Protein AF-A0A7V7RPC7-F1 (afdb_monomer_lite)

Radius of gyration: 14.56 Å; chains: 1; bounding box: 38×38×32 Å

Structure (mmCIF, N/CA/C/O backbone):
data_AF-A0A7V7RPC7-F1
#
_entry.id   AF-A0A7V7RPC7-F1
#
loop_
_atom_site.group_PDB
_atom_site.id
_atom_site.type_symbol
_atom_site.label_atom_id
_atom_site.label_alt_id
_atom_site.label_comp_id
_atom_site.label_asym_id
_atom_site.label_entity_id
_atom_site.label_seq_id
_atom_site.pdbx_PDB_ins_code
_atom_site.Cartn_x
_atom_site.Cartn_y
_atom_site.Cartn_z
_atom_site.occupancy
_atom_site.B_iso_or_equiv
_atom_site.auth_seq_id
_atom_site.auth_comp_id
_atom_site.auth_asym_id
_atom_site.auth_atom_id
_atom_site.pdbx_PDB_model_num
ATOM 1 N N . MET A 1 1 ? 20.564 -3.614 4.864 1.00 39.25 1 MET A N 1
ATOM 2 C CA . MET A 1 1 ? 19.267 -4.001 5.445 1.00 39.25 1 MET A CA 1
ATOM 3 C C . MET A 1 1 ? 18.239 -3.355 4.546 1.00 39.25 1 MET A C 1
ATOM 5 O O . MET A 1 1 ? 18.315 -2.146 4.398 1.00 39.25 1 MET A O 1
ATOM 9 N N . ASN A 1 2 ? 17.413 -4.133 3.848 1.00 51.75 2 ASN A N 1
ATOM 10 C CA . ASN A 1 2 ? 16.318 -3.554 3.072 1.00 51.75 2 ASN A CA 1
ATOM 11 C C . ASN A 1 2 ? 15.162 -3.375 4.054 1.00 51.75 2 ASN A C 1
ATOM 13 O O . ASN A 1 2 ? 14.551 -4.360 4.465 1.00 51.75 2 ASN A O 1
ATOM 17 N N . GLU A 1 3 ? 14.977 -2.145 4.516 1.00 74.75 3 GLU A N 1
ATOM 18 C CA . GLU A 1 3 ? 13.858 -1.747 5.370 1.00 74.75 3 GLU A CA 1
ATOM 19 C C . GLU A 1 3 ? 12.548 -1.815 4.567 1.00 74.75 3 GLU A C 1
ATOM 21 O O . GLU A 1 3 ? 12.558 -1.862 3.331 1.00 74.75 3 GLU A O 1
ATOM 26 N N . SER A 1 4 ? 11.424 -1.940 5.263 1.00 84.94 4 SER A N 1
ATOM 27 C CA . SER A 1 4 ? 10.102 -1.899 4.648 1.00 84.94 4 SER A CA 1
ATOM 28 C C . SER A 1 4 ? 9.769 -0.481 4.186 1.00 84.94 4 SER A C 1
ATOM 30 O O . SER A 1 4 ? 10.201 0.496 4.788 1.00 84.94 4 SER A O 1
ATOM 32 N N . TYR A 1 5 ? 9.008 -0.372 3.096 1.00 94.56 5 TYR A N 1
ATOM 33 C CA . TYR A 1 5 ? 8.628 0.921 2.529 1.00 94.56 5 TYR A CA 1
ATOM 34 C C . TYR A 1 5 ? 7.477 1.547 3.317 1.00 94.56 5 TYR A C 1
ATOM 36 O O . TYR A 1 5 ? 6.393 0.962 3.407 1.00 94.56 5 TYR A O 1
ATOM 44 N N . THR A 1 6 ? 7.714 2.731 3.872 1.00 96.38 6 THR A N 1
ATOM 45 C CA . THR A 1 6 ? 6.790 3.428 4.774 1.00 96.38 6 THR A CA 1
ATOM 46 C C . THR A 1 6 ? 5.917 4.454 4.047 1.00 96.38 6 THR A C 1
ATOM 48 O O . THR A 1 6 ? 6.099 4.744 2.860 1.00 96.38 6 THR A O 1
ATOM 51 N N . VAL A 1 7 ? 4.939 5.026 4.759 1.00 96.69 7 VAL A N 1
ATOM 52 C CA . VAL A 1 7 ? 4.152 6.144 4.218 1.00 96.69 7 VAL A CA 1
ATOM 53 C C . VAL A 1 7 ? 5.010 7.404 4.076 1.00 96.69 7 VAL A C 1
ATOM 55 O O . VAL A 1 7 ? 4.825 8.161 3.127 1.00 96.69 7 VAL A O 1
ATOM 58 N N . GLU A 1 8 ? 5.979 7.615 4.963 1.00 96.19 8 GLU A N 1
ATOM 59 C CA . GLU A 1 8 ? 6.931 8.721 4.901 1.00 96.19 8 GLU A CA 1
ATOM 60 C C . GLU A 1 8 ? 7.813 8.626 3.652 1.00 96.19 8 GLU A C 1
ATOM 62 O O . GLU A 1 8 ? 7.935 9.620 2.933 1.00 96.19 8 GLU A O 1
ATOM 67 N N . ASP A 1 9 ? 8.337 7.432 3.344 1.00 96.25 9 ASP A N 1
ATOM 68 C CA . ASP A 1 9 ? 9.108 7.188 2.116 1.00 96.25 9 ASP A CA 1
ATOM 69 C C . ASP A 1 9 ? 8.278 7.535 0.877 1.00 96.25 9 ASP A C 1
ATOM 71 O O . ASP A 1 9 ? 8.736 8.243 -0.020 1.00 96.25 9 ASP A O 1
ATOM 75 N N . PHE A 1 10 ? 7.011 7.115 0.862 1.00 96.44 10 PHE A N 1
ATOM 76 C CA . PHE A 1 10 ? 6.090 7.433 -0.223 1.00 96.44 10 PHE A CA 1
ATOM 77 C C . PHE A 1 10 ? 5.832 8.933 -0.374 1.00 96.44 10 PHE A C 1
ATOM 79 O O . PHE A 1 10 ? 5.855 9.466 -1.487 1.00 96.44 10 PHE A O 1
ATOM 86 N N . LEU A 1 11 ? 5.589 9.640 0.731 1.00 95.94 11 LEU A N 1
ATOM 87 C CA . LEU A 1 11 ? 5.386 11.088 0.702 1.00 95.94 11 LEU A CA 1
ATOM 88 C C . LEU A 1 11 ? 6.639 11.818 0.206 1.00 95.94 11 LEU A C 1
ATOM 90 O O . LEU A 1 11 ? 6.523 12.787 -0.550 1.00 95.94 11 LEU A O 1
ATOM 94 N N . ASP A 1 12 ? 7.826 11.349 0.579 1.00 95.62 12 ASP A N 1
ATOM 95 C CA . ASP A 1 12 ? 9.090 11.895 0.097 1.00 95.62 12 ASP A CA 1
ATOM 96 C C . ASP A 1 12 ? 9.319 11.619 -1.390 1.00 95.62 12 ASP A C 1
ATOM 98 O O . ASP A 1 12 ? 9.687 12.539 -2.125 1.00 95.62 12 ASP A O 1
ATOM 102 N N . ASP A 1 13 ? 9.027 10.413 -1.868 1.00 94.62 13 ASP A N 1
ATOM 103 C CA . ASP A 1 13 ? 9.142 10.062 -3.286 1.00 94.62 13 ASP A CA 1
ATOM 104 C C . ASP A 1 13 ? 8.145 10.852 -4.148 1.00 94.62 13 ASP A C 1
ATOM 106 O O . ASP A 1 13 ? 8.481 11.304 -5.248 1.00 94.62 13 ASP A O 1
ATOM 110 N N . LEU A 1 14 ? 6.939 11.136 -3.639 1.00 93.75 14 LEU A N 1
ATOM 111 C CA . LEU A 1 14 ? 5.994 12.051 -4.291 1.00 93.75 14 LEU A CA 1
ATOM 112 C C . LEU A 1 14 ? 6.556 13.477 -4.401 1.00 93.75 14 LEU A C 1
ATOM 114 O O . LEU A 1 14 ? 6.411 14.118 -5.448 1.00 93.75 14 LEU A O 1
ATOM 118 N N . ARG A 1 15 ? 7.218 13.979 -3.349 1.00 91.62 15 ARG A N 1
ATOM 119 C CA . ARG A 1 15 ? 7.838 15.319 -3.330 1.00 91.62 15 ARG A CA 1
ATOM 120 C C . ARG A 1 15 ? 9.032 15.401 -4.288 1.00 91.62 15 ARG A C 1
ATOM 122 O O . ARG A 1 15 ? 9.179 16.416 -4.975 1.00 91.62 15 ARG A O 1
ATOM 129 N N . LYS A 1 16 ? 9.841 14.338 -4.372 1.00 93.12 16 LYS A N 1
ATOM 130 C CA . LYS A 1 16 ? 10.986 14.202 -5.296 1.00 93.12 16 LYS A CA 1
ATOM 131 C C . LYS A 1 16 ? 10.570 13.914 -6.740 1.00 93.12 16 LYS A C 1
ATOM 133 O O . LYS A 1 16 ? 11.312 14.254 -7.657 1.00 93.12 16 LYS A O 1
ATOM 138 N N . ARG A 1 17 ? 9.337 13.429 -6.940 1.00 88.50 17 ARG A N 1
ATOM 139 C CA . ARG A 1 17 ? 8.765 12.975 -8.222 1.00 88.50 17 ARG A CA 1
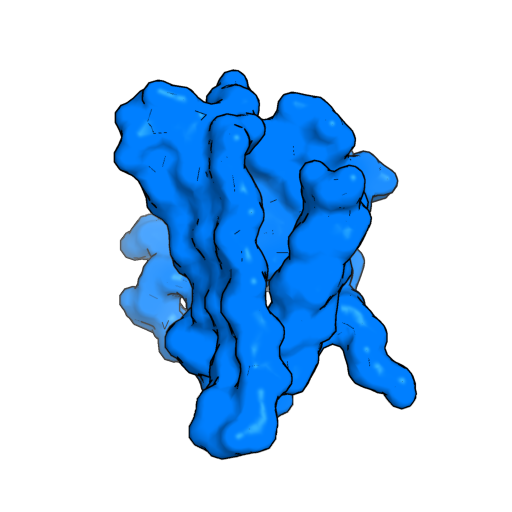ATOM 140 C C . ARG A 1 17 ? 9.394 11.682 -8.743 1.00 88.50 17 ARG A C 1
ATOM 142 O O . ARG A 1 17 ? 9.506 11.502 -9.952 1.00 88.50 17 ARG A O 1
ATOM 149 N N . ASP A 1 18 ? 9.726 10.785 -7.826 1.00 90.31 18 ASP A N 1
ATOM 150 C CA . ASP A 1 18 ? 10.279 9.464 -8.136 1.00 90.31 18 ASP A CA 1
ATOM 151 C C . ASP A 1 18 ? 9.181 8.404 -8.356 1.00 90.31 18 ASP A C 1
ATOM 153 O O . ASP A 1 18 ? 9.457 7.264 -8.723 1.00 90.31 18 ASP A O 1
ATOM 157 N N . VAL A 1 19 ? 7.910 8.796 -8.208 1.00 89.25 19 VAL A N 1
ATOM 158 C CA . VAL A 1 19 ? 6.736 7.971 -8.520 1.00 89.25 19 VAL A CA 1
ATOM 159 C C . VAL A 1 19 ? 6.199 8.331 -9.916 1.00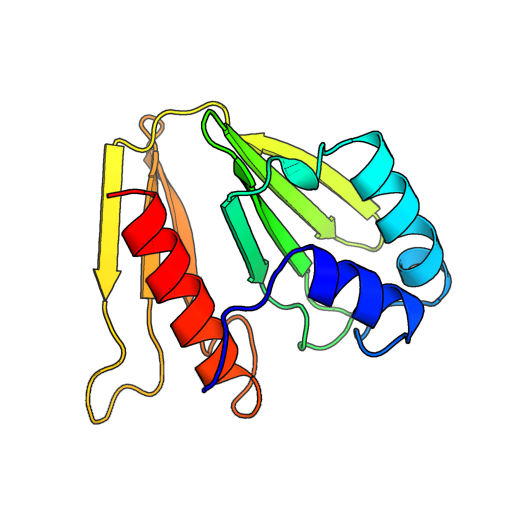 89.25 19 VAL A C 1
ATOM 161 O O . VAL A 1 19 ? 6.000 9.521 -10.185 1.00 89.25 19 VAL A O 1
ATOM 164 N N . PRO A 1 20 ? 5.890 7.350 -10.793 1.00 89.31 20 PRO A N 1
ATOM 165 C CA . PRO A 1 20 ? 5.341 7.572 -12.136 1.00 89.31 20 PRO A CA 1
ATOM 166 C C . PRO A 1 20 ? 3.884 8.070 -12.089 1.00 89.31 20 PRO A C 1
ATOM 168 O O . PRO A 1 20 ? 2.924 7.358 -12.386 1.00 89.31 20 PRO A O 1
ATOM 171 N N . LEU A 1 21 ? 3.720 9.332 -11.694 1.00 88.62 21 LEU A N 1
ATOM 172 C CA . LEU A 1 21 ? 2.456 10.047 -11.573 1.00 88.62 21 LEU A CA 1
ATOM 173 C C . LEU A 1 21 ? 2.568 11.454 -12.196 1.00 88.62 21 LEU A C 1
ATOM 175 O O . LEU A 1 21 ? 3.604 12.113 -12.081 1.00 88.62 21 LEU A O 1
ATOM 179 N N . PRO A 1 22 ? 1.494 11.978 -12.815 1.00 88.31 22 PRO A N 1
ATOM 180 C CA . PRO A 1 22 ? 1.425 13.339 -13.311 1.00 88.31 22 PRO A CA 1
ATOM 181 C C . PRO A 1 22 ? 1.733 14.363 -12.229 1.00 88.31 22 PRO A C 1
ATOM 183 O O . PRO A 1 22 ? 1.335 14.217 -11.073 1.00 88.31 22 PRO A O 1
ATOM 186 N N . LEU A 1 23 ? 2.325 15.480 -12.652 1.00 88.88 23 LEU A N 1
ATOM 187 C CA . LEU A 1 23 ? 2.698 16.583 -11.768 1.00 88.88 23 LEU A CA 1
ATOM 188 C C . LEU A 1 23 ? 1.541 17.107 -10.902 1.00 88.88 23 LEU A C 1
ATOM 190 O O . LEU A 1 23 ? 1.752 17.550 -9.774 1.00 88.88 23 LEU A O 1
ATOM 194 N N . SER A 1 24 ? 0.317 17.107 -11.431 1.00 90.12 24 SER A N 1
ATOM 195 C CA . SER A 1 24 ? -0.862 17.525 -10.670 1.00 90.12 24 SER A CA 1
ATOM 196 C C . SER A 1 24 ? -1.142 16.580 -9.501 1.00 90.12 24 SER A C 1
ATOM 198 O O . SER A 1 24 ? -1.426 17.047 -8.401 1.00 90.12 24 SER A O 1
ATOM 200 N N . LEU A 1 25 ? -1.013 15.268 -9.716 1.00 90.31 25 LEU A N 1
ATOM 201 C CA . LEU A 1 25 ? -1.253 14.256 -8.692 1.00 90.31 25 LEU A CA 1
ATOM 202 C C . LEU A 1 25 ? -0.119 14.217 -7.669 1.00 90.31 25 LEU A C 1
ATOM 204 O O . LEU A 1 25 ? -0.410 14.231 -6.480 1.00 90.31 25 LEU A O 1
ATOM 208 N N . THR A 1 26 ? 1.149 14.281 -8.089 1.00 90.81 26 THR A N 1
ATOM 209 C CA . THR A 1 26 ? 2.286 14.294 -7.144 1.00 90.81 26 THR A CA 1
ATOM 210 C C . THR A 1 26 ? 2.262 15.493 -6.196 1.00 90.81 26 THR A C 1
ATOM 212 O O . THR A 1 26 ? 2.676 15.376 -5.048 1.00 90.81 26 THR A O 1
ATOM 215 N N . LYS A 1 27 ? 1.706 16.635 -6.624 1.00 91.06 27 LYS A N 1
ATOM 216 C CA . LYS A 1 27 ? 1.482 17.800 -5.749 1.00 91.06 27 LYS A CA 1
ATOM 217 C C . LYS A 1 27 ? 0.260 17.664 -4.842 1.00 91.06 27 LYS A C 1
ATOM 219 O O . LYS A 1 27 ? 0.282 18.158 -3.720 1.00 91.06 27 LYS A O 1
ATOM 224 N N . MET A 1 28 ? -0.826 17.076 -5.341 1.00 92.25 28 MET A N 1
ATOM 225 C CA . MET A 1 28 ? -2.085 16.995 -4.597 1.00 92.25 28 MET A CA 1
ATOM 226 C C . MET A 1 28 ? -2.105 15.851 -3.586 1.00 92.25 28 MET A C 1
ATOM 228 O O . MET A 1 28 ? -2.664 16.029 -2.508 1.00 92.25 28 MET A O 1
ATOM 232 N N . LEU A 1 29 ? -1.513 14.702 -3.915 1.00 93.81 29 LEU A N 1
ATOM 233 C CA . LEU A 1 29 ? -1.582 13.486 -3.105 1.00 93.81 29 LEU A CA 1
ATOM 234 C C . LEU A 1 29 ? -1.075 13.679 -1.674 1.00 93.81 29 LEU A C 1
ATOM 236 O O . LEU A 1 29 ? -1.846 13.356 -0.774 1.00 93.81 29 LEU A O 1
ATOM 240 N N . PRO A 1 30 ? 0.118 14.261 -1.425 1.00 94.44 30 PRO A N 1
ATOM 241 C CA . PRO A 1 30 ? 0.595 14.460 -0.057 1.00 94.44 30 PRO A CA 1
ATOM 242 C C . PRO A 1 30 ? -0.399 15.268 0.779 1.00 94.44 30 PRO A C 1
ATOM 244 O O . PRO A 1 30 ? -0.777 14.862 1.870 1.00 94.44 30 PRO A O 1
ATOM 247 N N . ILE A 1 31 ? -0.936 16.347 0.197 1.00 94.19 31 ILE A N 1
ATOM 248 C CA . ILE A 1 31 ? -1.913 17.224 0.852 1.00 94.19 31 ILE A CA 1
ATOM 249 C C . ILE A 1 31 ? -3.209 16.470 1.172 1.00 94.19 31 ILE A C 1
ATOM 251 O O . ILE A 1 31 ? -3.818 16.705 2.212 1.00 94.19 31 ILE A O 1
ATOM 255 N N . GLN A 1 32 ? -3.684 15.606 0.271 1.00 94.88 32 GLN A N 1
ATOM 256 C CA . GLN A 1 32 ? -4.916 14.843 0.497 1.00 94.88 32 GLN A CA 1
ATOM 257 C C . GLN A 1 32 ? -4.719 13.727 1.524 1.00 94.88 32 GLN A C 1
ATOM 259 O O . GLN A 1 32 ? -5.613 13.506 2.341 1.00 94.88 32 GLN A O 1
ATOM 264 N N . ILE A 1 33 ? -3.561 13.063 1.508 1.00 96.00 33 ILE A N 1
ATOM 265 C CA . ILE A 1 33 ? -3.193 12.032 2.482 1.00 96.00 33 ILE A CA 1
ATOM 266 C C . ILE A 1 33 ? -3.106 12.660 3.873 1.00 96.00 33 ILE A C 1
ATOM 268 O O . ILE A 1 33 ? -3.858 12.247 4.745 1.00 96.00 33 ILE A O 1
ATOM 272 N N . GLU A 1 34 ? -2.320 13.724 4.051 1.00 94.31 34 GLU A N 1
ATOM 273 C CA . GLU A 1 34 ? -2.147 14.417 5.341 1.00 94.31 34 GLU A CA 1
ATOM 274 C C . GLU A 1 34 ? -3.468 14.993 5.894 1.00 94.31 34 GLU A C 1
ATOM 276 O O . GLU A 1 34 ? -3.649 15.115 7.103 1.00 94.31 34 GLU A O 1
ATOM 281 N N . LYS A 1 35 ? -4.429 15.338 5.025 1.00 94.69 35 LYS A N 1
ATOM 282 C CA . LYS A 1 35 ? -5.768 15.798 5.441 1.00 94.69 35 LYS A CA 1
ATOM 283 C C . LYS A 1 35 ? -6.718 14.676 5.845 1.00 94.69 35 LYS A C 1
ATOM 285 O O . LYS A 1 35 ? -7.649 14.929 6.608 1.00 94.69 35 LYS A O 1
ATOM 290 N N . SER A 1 36 ? -6.550 13.486 5.276 1.00 94.44 36 SER A N 1
ATOM 291 C CA . SER A 1 36 ? -7.530 12.394 5.383 1.00 94.44 36 SER A CA 1
ATOM 292 C C . SER A 1 36 ? -7.053 11.258 6.284 1.00 94.44 36 SER A C 1
ATOM 294 O O . SER A 1 36 ? -7.869 10.486 6.791 1.00 94.44 36 SER A O 1
ATOM 296 N N . ILE A 1 37 ? -5.740 11.143 6.470 1.00 95.19 37 ILE A N 1
ATOM 297 C CA . ILE A 1 37 ? -5.066 10.052 7.159 1.00 95.19 37 ILE A CA 1
ATOM 298 C C . ILE A 1 37 ? -4.090 10.658 8.162 1.00 95.19 37 ILE A C 1
ATOM 300 O O . ILE A 1 37 ? -3.243 11.475 7.816 1.00 95.19 37 ILE A O 1
ATOM 304 N N . ASP A 1 38 ? -4.212 10.227 9.412 1.00 95.00 38 ASP A N 1
ATOM 305 C CA . ASP A 1 38 ? -3.233 10.503 10.458 1.00 95.00 38 ASP A CA 1
ATOM 306 C C . ASP A 1 38 ? -2.026 9.580 10.236 1.00 95.00 38 ASP A C 1
ATOM 308 O O . ASP A 1 38 ? -2.045 8.416 10.647 1.00 95.00 38 ASP A O 1
ATOM 312 N N . THR A 1 39 ? -1.035 10.059 9.478 1.00 94.88 39 THR A N 1
ATOM 313 C CA . THR A 1 39 ? 0.094 9.242 9.005 1.00 94.88 39 THR A CA 1
ATOM 314 C C . THR A 1 39 ? 0.948 8.713 10.152 1.00 94.88 39 THR A C 1
ATOM 316 O O . THR A 1 39 ? 1.420 7.588 10.070 1.00 94.88 39 THR A O 1
ATOM 319 N N . GLU A 1 40 ? 1.023 9.433 11.275 1.00 94.75 40 GLU A N 1
ATOM 320 C CA . GLU A 1 40 ? 1.733 8.989 12.486 1.00 94.75 40 GLU A CA 1
ATOM 321 C C . GLU A 1 40 ? 1.125 7.720 13.113 1.00 94.75 40 GLU A C 1
ATOM 323 O O . GLU A 1 40 ? 1.768 7.034 13.908 1.00 94.75 40 GLU A O 1
ATOM 328 N N . LYS A 1 41 ? -0.132 7.395 12.779 1.00 95.75 41 LYS A N 1
ATOM 329 C CA . LYS A 1 41 ? -0.823 6.181 13.241 1.00 95.75 41 LYS A CA 1
ATOM 330 C C . LYS A 1 41 ? -0.768 5.027 12.246 1.00 95.75 41 LYS A C 1
ATOM 332 O O . LYS A 1 41 ? -1.328 3.964 12.539 1.00 95.75 41 LYS A O 1
ATOM 337 N N . VAL A 1 42 ? -0.154 5.224 11.082 1.00 96.81 42 VAL A N 1
ATOM 338 C CA . VAL A 1 42 ? 0.013 4.171 10.081 1.00 96.81 42 VAL A CA 1
ATOM 339 C C . VAL A 1 42 ? 1.081 3.206 10.585 1.00 96.81 42 VAL A C 1
ATOM 341 O O . VAL A 1 42 ? 2.223 3.584 10.812 1.00 96.81 42 VAL A O 1
ATOM 344 N N . ILE A 1 43 ? 0.685 1.955 10.806 1.00 95.88 43 ILE A N 1
ATOM 345 C CA . ILE A 1 43 ? 1.557 0.896 11.335 1.00 95.88 43 ILE A CA 1
ATOM 346 C C . ILE A 1 43 ? 2.197 0.061 10.225 1.00 95.88 43 ILE A C 1
ATOM 348 O O . ILE A 1 43 ? 3.195 -0.602 10.470 1.00 95.88 43 ILE A O 1
ATOM 352 N N . ALA A 1 44 ? 1.617 0.083 9.024 1.00 96.38 44 ALA A N 1
ATOM 353 C CA . ALA A 1 44 ? 2.205 -0.492 7.823 1.00 96.38 44 ALA A CA 1
ATOM 354 C C . ALA A 1 44 ? 1.622 0.183 6.574 1.00 96.38 44 ALA A C 1
ATOM 356 O O . ALA A 1 44 ? 0.491 0.685 6.585 1.00 96.38 44 ALA A O 1
ATOM 357 N N . PHE A 1 45 ? 2.381 0.167 5.482 1.00 97.44 45 PHE A N 1
ATOM 358 C CA . PHE A 1 45 ? 2.001 0.779 4.214 1.00 97.44 45 PHE A CA 1
ATOM 359 C C . PHE A 1 45 ? 2.297 -0.158 3.037 1.00 97.44 45 PHE A C 1
ATOM 361 O O . PHE A 1 45 ? 3.281 -0.899 3.043 1.00 97.44 45 PHE A O 1
ATOM 368 N N . TYR A 1 46 ? 1.436 -0.136 2.018 1.00 98.06 46 TYR A N 1
ATOM 369 C CA . TYR A 1 46 ? 1.651 -0.883 0.779 1.00 98.06 46 TYR A CA 1
ATOM 370 C C . TYR A 1 46 ? 1.179 -0.101 -0.444 1.00 98.06 46 TYR A C 1
ATOM 372 O O . TYR A 1 46 ? 0.036 0.352 -0.497 1.00 98.06 46 TYR A O 1
ATOM 380 N N . ALA A 1 47 ? 2.038 0.014 -1.454 1.00 96.62 47 ALA A N 1
ATOM 381 C CA . ALA A 1 47 ? 1.815 0.853 -2.627 1.00 96.62 47 ALA A CA 1
ATOM 382 C C . ALA A 1 47 ? 1.597 0.021 -3.902 1.00 96.62 47 ALA A C 1
ATOM 384 O O . ALA A 1 47 ? 2.427 0.010 -4.803 1.00 96.62 47 ALA A O 1
ATOM 385 N N . LYS A 1 48 ? 0.476 -0.692 -4.001 1.00 96.75 48 LYS A N 1
ATOM 386 C CA . LYS A 1 48 ? 0.163 -1.567 -5.139 1.00 96.75 48 LYS A CA 1
ATOM 387 C C . LYS A 1 48 ? 0.195 -0.803 -6.473 1.00 96.75 48 LYS A C 1
ATOM 389 O O . LYS A 1 48 ? -0.475 0.219 -6.638 1.00 96.75 48 LYS A O 1
ATOM 394 N N . ASN A 1 49 ? 0.983 -1.316 -7.421 1.00 95.44 49 ASN A N 1
ATOM 395 C CA . ASN A 1 49 ? 1.239 -0.753 -8.752 1.00 95.44 49 ASN A CA 1
ATOM 396 C C . ASN A 1 49 ? 1.898 0.637 -8.762 1.00 95.44 49 ASN A C 1
ATOM 398 O O . ASN A 1 49 ? 1.856 1.349 -9.771 1.00 95.44 49 ASN A O 1
ATOM 402 N N . MET A 1 50 ? 2.551 1.051 -7.670 1.00 94.56 50 MET A N 1
ATOM 403 C CA . MET A 1 50 ? 3.187 2.370 -7.600 1.00 94.56 50 MET A CA 1
ATOM 404 C C . MET A 1 50 ? 4.225 2.574 -8.703 1.00 94.56 50 MET A C 1
ATOM 406 O O . MET A 1 50 ? 4.244 3.624 -9.334 1.00 94.56 50 MET A O 1
ATOM 410 N N . VAL A 1 51 ? 5.049 1.556 -8.952 1.00 93.00 51 VAL A N 1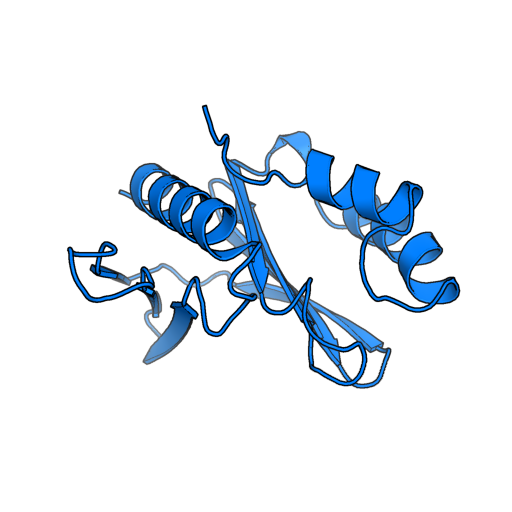
ATOM 411 C CA . VAL A 1 51 ? 6.191 1.600 -9.885 1.00 93.00 51 VAL A CA 1
ATOM 412 C C . VAL A 1 51 ? 5.856 1.106 -11.293 1.00 93.00 51 VAL A C 1
ATOM 414 O O . VAL A 1 51 ? 6.746 0.970 -12.132 1.00 93.00 51 VAL A O 1
ATOM 417 N N . LYS A 1 52 ? 4.582 0.794 -11.532 1.00 90.75 52 LYS A N 1
ATOM 418 C CA . LYS A 1 52 ? 4.041 0.469 -12.850 1.00 90.75 52 LYS A CA 1
ATOM 419 C C . LYS A 1 52 ? 3.792 1.732 -13.664 1.00 90.75 52 LYS A C 1
ATOM 421 O O . LYS A 1 52 ? 3.778 2.839 -13.110 1.00 90.75 52 LYS A O 1
ATOM 426 N N . ASP A 1 53 ? 3.513 1.554 -14.951 1.00 86.06 53 ASP A N 1
ATOM 427 C CA . ASP A 1 53 ? 3.145 2.655 -15.833 1.00 86.06 53 ASP A CA 1
ATOM 428 C C . ASP A 1 53 ? 1.951 3.443 -15.278 1.00 86.06 53 ASP A C 1
ATOM 430 O O . ASP A 1 53 ? 1.137 2.955 -14.488 1.00 86.06 53 ASP A O 1
ATOM 434 N N . PHE A 1 54 ? 1.883 4.723 -15.637 1.00 79.06 54 PHE A N 1
ATOM 435 C CA . PHE A 1 54 ? 0.876 5.626 -15.086 1.00 79.06 54 PHE A CA 1
ATOM 436 C C . PHE A 1 54 ? -0.562 5.235 -15.465 1.00 79.06 54 PHE A C 1
ATOM 438 O O . PHE A 1 54 ? -1.483 5.504 -14.698 1.00 79.06 54 PHE A O 1
ATOM 445 N N . ASP A 1 55 ? -0.749 4.615 -16.629 1.00 81.19 55 ASP A N 1
ATOM 446 C CA . ASP A 1 55 ? -2.074 4.226 -17.119 1.00 81.19 55 ASP A CA 1
ATOM 447 C C . ASP A 1 55 ? -2.657 3.017 -16.361 1.00 81.19 55 ASP A C 1
ATOM 449 O O . ASP A 1 55 ? -3.823 2.678 -16.555 1.00 81.19 55 ASP A O 1
ATOM 453 N N . GLU A 1 56 ? -1.872 2.387 -15.482 1.00 86.06 56 GLU A N 1
ATOM 454 C CA . GLU A 1 56 ? -2.350 1.353 -14.569 1.00 86.06 56 GLU A CA 1
ATOM 455 C C . GLU A 1 56 ? -2.951 1.963 -13.300 1.00 86.06 56 GLU A C 1
ATOM 457 O O . GLU A 1 56 ? -2.391 2.889 -12.700 1.00 86.06 56 GLU A O 1
ATOM 462 N N . ASP A 1 57 ? -4.065 1.383 -12.852 1.00 91.50 57 ASP A N 1
ATOM 463 C CA . ASP A 1 57 ? -4.684 1.735 -11.580 1.00 91.50 57 ASP A CA 1
ATOM 464 C C . ASP A 1 57 ? -3.689 1.525 -10.434 1.00 91.50 57 ASP A C 1
ATOM 466 O O . ASP A 1 57 ? -3.073 0.461 -10.288 1.00 91.50 57 ASP A O 1
ATOM 470 N N . LYS A 1 58 ? -3.549 2.559 -9.602 1.00 94.19 58 LYS A N 1
ATOM 471 C CA . LYS A 1 58 ? -2.663 2.546 -8.433 1.00 94.19 58 LYS A CA 1
ATOM 472 C C . LYS A 1 58 ? -3.496 2.492 -7.169 1.00 94.19 58 LYS A C 1
ATOM 474 O O . LYS A 1 58 ? -4.481 3.221 -7.051 1.00 94.19 58 LYS A O 1
ATOM 479 N N . GLN A 1 59 ? -3.098 1.655 -6.222 1.00 97.00 59 GLN A N 1
ATOM 480 C CA . GLN A 1 59 ? -3.803 1.494 -4.955 1.00 97.00 59 GLN A CA 1
ATOM 481 C C . GLN A 1 59 ? -2.805 1.583 -3.805 1.00 97.00 59 GLN A C 1
ATOM 483 O O . GLN A 1 59 ? -1.811 0.866 -3.768 1.00 97.00 59 GLN A O 1
ATOM 488 N N . PHE A 1 60 ? -3.075 2.459 -2.849 1.00 97.62 60 PHE A N 1
ATOM 489 C CA . PHE A 1 60 ? -2.239 2.656 -1.674 1.00 97.62 60 PHE A CA 1
ATOM 490 C C . PHE A 1 60 ? -3.027 2.250 -0.440 1.00 97.62 60 PHE A C 1
ATOM 492 O O . PHE A 1 60 ? -4.137 2.731 -0.214 1.00 97.62 60 PHE A O 1
ATOM 499 N N . TYR A 1 61 ? -2.453 1.356 0.348 1.00 98.19 61 TYR A N 1
ATOM 500 C CA . TYR A 1 61 ? -3.088 0.763 1.509 1.00 98.19 61 TYR A CA 1
ATOM 501 C C . TYR A 1 61 ? -2.375 1.242 2.763 1.00 98.19 61 TYR A C 1
ATOM 503 O O . TYR A 1 61 ? -1.176 1.027 2.935 1.00 98.19 61 TYR A O 1
ATOM 511 N N . PHE A 1 62 ? -3.136 1.892 3.634 1.00 97.69 62 PHE A N 1
ATOM 512 C CA . PHE A 1 62 ? -2.677 2.420 4.908 1.00 97.69 62 PHE A CA 1
ATOM 513 C C . PHE A 1 62 ? -3.287 1.561 6.007 1.00 97.69 62 PHE A C 1
ATOM 515 O O . PHE A 1 62 ? -4.505 1.578 6.222 1.00 97.69 62 PHE A O 1
ATOM 522 N N . PHE A 1 63 ? -2.444 0.795 6.687 1.00 96.25 63 PHE A N 1
ATOM 523 C CA . PHE A 1 63 ? -2.852 -0.033 7.809 1.00 96.25 63 PHE A CA 1
ATOM 524 C C . PHE A 1 63 ? -2.747 0.805 9.076 1.00 96.25 63 PHE A C 1
ATOM 526 O O . PHE A 1 63 ? -1.679 1.320 9.398 1.00 96.25 63 PHE A O 1
ATOM 533 N N . LEU A 1 64 ? -3.858 0.954 9.790 1.00 94.38 64 LEU A N 1
ATOM 534 C CA . LEU A 1 64 ? -3.916 1.536 11.126 1.00 94.38 64 LEU A CA 1
ATOM 535 C C . LEU A 1 64 ? -4.333 0.440 12.113 1.00 94.38 64 LEU A C 1
ATOM 537 O O . LEU A 1 64 ? -4.769 -0.639 11.716 1.00 94.38 64 LEU A O 1
ATOM 541 N N . ARG A 1 65 ? -4.227 0.711 13.418 1.00 89.62 65 ARG A N 1
ATOM 542 C CA . ARG A 1 65 ? -4.551 -0.283 14.462 1.00 89.62 65 ARG A CA 1
ATOM 543 C C . ARG A 1 65 ? -5.986 -0.812 14.401 1.00 89.62 65 ARG A C 1
ATOM 545 O O . ARG A 1 65 ? -6.227 -1.940 14.811 1.00 89.62 65 ARG A O 1
ATOM 552 N N . ASP A 1 66 ? -6.930 0.012 13.963 1.00 87.44 66 ASP A N 1
ATOM 553 C CA . ASP A 1 66 ? -8.369 -0.249 14.032 1.00 87.44 66 ASP A CA 1
ATOM 554 C C . ASP A 1 66 ? -9.054 -0.322 12.661 1.00 87.44 66 ASP A C 1
ATOM 556 O O . ASP A 1 66 ? -10.227 -0.691 12.579 1.00 87.44 66 ASP A O 1
ATOM 560 N N . LYS A 1 67 ? -8.352 0.035 11.582 1.00 90.69 67 LYS A N 1
ATOM 561 C CA . LYS A 1 67 ? -8.921 0.095 10.233 1.00 90.69 67 LYS A CA 1
ATOM 562 C C . LYS A 1 67 ? -7.856 0.006 9.148 1.00 90.69 67 LYS A C 1
ATOM 564 O O . LYS A 1 67 ? -6.690 0.335 9.358 1.00 90.69 67 LYS A O 1
ATOM 569 N N . LEU A 1 68 ? -8.313 -0.347 7.954 1.00 95.12 68 LEU A N 1
ATOM 570 C CA . LEU A 1 68 ? -7.557 -0.263 6.712 1.00 95.12 68 LEU A CA 1
ATOM 571 C C . LEU A 1 68 ? -8.157 0.848 5.847 1.00 95.12 68 LEU A C 1
ATOM 573 O O . LEU A 1 68 ? -9.374 0.908 5.664 1.00 95.12 68 LEU A O 1
ATOM 577 N N . ILE A 1 69 ? -7.316 1.730 5.317 1.00 96.94 69 ILE A N 1
ATOM 578 C CA . ILE A 1 69 ? -7.727 2.747 4.346 1.00 96.94 69 ILE A CA 1
ATOM 579 C C . ILE A 1 69 ? -7.091 2.405 3.006 1.00 96.94 69 ILE A C 1
ATOM 581 O O . ILE A 1 69 ? -5.881 2.222 2.920 1.00 96.94 69 ILE A O 1
ATOM 585 N N . GLU A 1 70 ? -7.907 2.345 1.962 1.00 97.38 70 GLU A N 1
ATOM 586 C CA . GLU A 1 70 ? -7.460 2.263 0.577 1.00 97.38 70 GLU A CA 1
ATOM 587 C C . GLU A 1 70 ? -7.587 3.645 -0.075 1.00 97.38 70 GLU A C 1
ATOM 589 O O . GLU A 1 70 ? -8.630 4.296 0.019 1.00 97.38 70 GLU A O 1
ATOM 594 N N . LEU A 1 71 ? -6.534 4.078 -0.758 1.00 97.44 71 LEU A N 1
ATOM 595 C CA . LEU A 1 71 ? -6.550 5.183 -1.706 1.00 97.44 71 LEU A CA 1
ATOM 596 C C . LEU A 1 71 ? -6.320 4.626 -3.108 1.00 97.44 71 LEU A C 1
ATOM 598 O O . LEU A 1 71 ? -5.221 4.170 -3.412 1.00 97.44 71 LEU A O 1
ATOM 602 N N . SER A 1 72 ? -7.320 4.716 -3.973 1.00 96.19 72 SER A N 1
ATOM 603 C CA . SER A 1 72 ? -7.219 4.289 -5.369 1.00 96.19 72 SER A CA 1
ATOM 604 C C . SER A 1 72 ? -7.075 5.510 -6.279 1.00 96.19 72 SER A C 1
ATOM 606 O O . SER A 1 72 ? -7.756 6.522 -6.090 1.00 96.19 72 SER A O 1
ATOM 608 N N . ILE A 1 73 ? -6.201 5.420 -7.280 1.00 93.62 73 ILE A N 1
ATOM 609 C CA . ILE A 1 73 ? -6.114 6.361 -8.397 1.00 93.62 73 ILE A CA 1
ATOM 610 C C . ILE A 1 73 ? -6.566 5.619 -9.647 1.00 93.62 73 ILE A C 1
ATOM 612 O O . ILE A 1 73 ? -5.818 4.807 -10.182 1.00 93.62 73 ILE A O 1
ATOM 616 N N . VAL A 1 74 ? -7.779 5.926 -10.103 1.00 90.06 74 VAL A N 1
ATOM 617 C CA . VAL A 1 74 ? -8.417 5.306 -11.273 1.00 90.06 74 VAL A CA 1
ATOM 618 C C . VAL A 1 74 ? -8.861 6.422 -12.205 1.00 90.06 74 VAL A C 1
ATOM 620 O O . VAL A 1 74 ? -9.506 7.375 -11.767 1.00 90.06 74 VAL A O 1
ATOM 623 N N . ASN A 1 75 ? -8.500 6.366 -13.490 1.00 85.56 75 ASN A N 1
ATOM 624 C CA . ASN A 1 75 ? -8.834 7.420 -14.464 1.00 85.56 75 ASN A CA 1
ATOM 625 C C . ASN A 1 75 ? -8.471 8.848 -13.990 1.00 85.56 75 ASN A C 1
ATOM 627 O O . ASN A 1 75 ? -9.215 9.807 -14.208 1.00 85.56 75 ASN A O 1
ATOM 631 N N . LYS A 1 76 ? -7.316 9.001 -13.323 1.00 81.12 76 LYS A N 1
ATOM 632 C CA . LYS A 1 76 ? -6.833 10.262 -12.711 1.00 81.12 76 LYS A CA 1
ATOM 633 C C . LYS A 1 76 ? -7.705 10.811 -11.573 1.00 81.12 76 LYS A C 1
ATOM 635 O O . LYS A 1 76 ? -7.479 11.938 -11.130 1.00 81.12 76 LYS A O 1
ATOM 640 N N . GLN A 1 77 ? -8.683 10.047 -11.100 1.00 86.69 77 GLN A N 1
ATOM 641 C CA . GLN A 1 77 ? -9.513 10.391 -9.954 1.00 86.69 77 GLN A CA 1
ATOM 642 C C . GLN A 1 77 ? -9.013 9.653 -8.718 1.00 86.69 77 GLN A C 1
ATOM 644 O O . GLN A 1 77 ? -8.655 8.482 -8.789 1.00 86.69 77 GLN A O 1
ATOM 649 N N . MET A 1 78 ? -8.978 10.362 -7.592 1.00 92.06 78 MET A N 1
ATOM 650 C CA . MET A 1 78 ? -8.611 9.800 -6.296 1.00 92.06 78 MET A CA 1
ATOM 651 C C . MET A 1 78 ? -9.872 9.375 -5.554 1.00 92.06 78 MET A C 1
ATOM 653 O O . MET A 1 78 ? -10.810 10.165 -5.432 1.00 92.06 78 MET A O 1
ATOM 657 N N . GLN A 1 79 ? -9.863 8.166 -5.009 1.00 94.94 79 GLN A N 1
ATOM 658 C CA . GLN A 1 79 ? -10.927 7.651 -4.162 1.00 94.94 79 GLN A CA 1
ATOM 659 C C . GLN A 1 79 ? -10.336 7.117 -2.862 1.00 94.94 79 GLN A C 1
ATOM 661 O O . GLN A 1 79 ? -9.485 6.239 -2.886 1.00 94.94 79 GLN A O 1
ATOM 666 N N . PHE A 1 80 ? -10.829 7.620 -1.731 1.00 95.69 80 PHE A N 1
ATOM 667 C CA . PHE A 1 80 ? -10.534 7.057 -0.416 1.00 95.69 80 PHE A CA 1
ATOM 668 C C . PHE A 1 80 ? -11.673 6.128 0.003 1.00 95.69 80 PHE A C 1
ATOM 670 O O . PHE A 1 80 ? -12.843 6.521 -0.011 1.00 95.69 80 PHE A O 1
ATOM 677 N N . LYS A 1 81 ? -11.335 4.905 0.404 1.00 95.00 81 LYS A N 1
ATOM 678 C CA . LYS A 1 81 ? -12.266 3.904 0.921 1.00 95.00 81 LYS A CA 1
ATOM 679 C C . LYS A 1 81 ? -11.776 3.425 2.284 1.00 95.00 81 LYS A C 1
ATOM 681 O O . LYS A 1 81 ? -10.700 2.851 2.404 1.00 95.00 81 LYS A O 1
ATOM 686 N N . ASN A 1 82 ? -12.597 3.626 3.312 1.00 93.88 82 ASN A N 1
ATOM 687 C CA . ASN A 1 82 ? -12.379 2.999 4.613 1.00 93.88 82 ASN A CA 1
ATOM 688 C C . ASN A 1 82 ? -12.905 1.562 4.569 1.00 93.88 82 ASN A C 1
ATOM 690 O O . ASN A 1 82 ? -14.090 1.336 4.312 1.00 93.88 82 ASN A O 1
ATOM 694 N N . ILE A 1 83 ? -12.037 0.598 4.846 1.00 91.56 83 ILE A N 1
ATOM 695 C CA . ILE A 1 83 ? -12.372 -0.820 4.926 1.00 91.56 83 ILE A CA 1
ATOM 696 C C . ILE A 1 83 ? -12.564 -1.154 6.405 1.00 91.56 83 ILE A C 1
ATOM 698 O O . ILE A 1 83 ? -11.648 -1.570 7.107 1.00 91.56 83 ILE A O 1
ATOM 702 N N . ASN A 1 84 ? -13.788 -0.923 6.885 1.00 84.19 84 ASN A N 1
ATOM 703 C CA . ASN A 1 84 ? -14.177 -1.107 8.290 1.00 84.19 84 ASN A CA 1
ATOM 704 C C . ASN A 1 84 ? -14.697 -2.525 8.579 1.00 84.19 84 ASN A C 1
ATOM 706 O O . ASN A 1 84 ? -15.570 -2.710 9.428 1.00 84.19 84 ASN A O 1
ATOM 710 N N . GLN A 1 85 ? -14.226 -3.521 7.832 1.00 86.56 85 GLN A N 1
ATOM 711 C CA . GLN A 1 85 ? -14.628 -4.906 8.038 1.00 86.56 85 GLN A CA 1
ATOM 712 C C . GLN A 1 85 ? -13.535 -5.676 8.773 1.00 86.56 85 GLN A C 1
ATOM 714 O O . GLN A 1 85 ? -12.365 -5.531 8.420 1.00 86.56 85 GLN A O 1
ATOM 719 N N . PRO A 1 86 ? -13.893 -6.515 9.761 1.00 88.50 86 PRO A N 1
ATOM 720 C CA . PRO A 1 86 ? -12.924 -7.396 10.388 1.00 88.50 86 PRO A CA 1
ATOM 721 C C . PRO A 1 86 ? -12.330 -8.352 9.354 1.00 88.50 86 PRO A C 1
ATOM 723 O O . PRO A 1 86 ? -13.064 -8.972 8.574 1.00 88.50 86 PRO A O 1
ATOM 726 N N . ILE A 1 87 ? -11.008 -8.479 9.383 1.00 91.94 87 ILE A N 1
ATOM 727 C CA . ILE A 1 87 ? -10.287 -9.530 8.671 1.00 91.94 87 ILE A CA 1
ATOM 728 C C . ILE A 1 87 ? -10.584 -10.843 9.403 1.00 91.94 87 ILE A C 1
ATOM 730 O O . ILE A 1 87 ? -10.372 -10.925 10.613 1.00 91.94 87 ILE A O 1
ATOM 734 N N . PHE A 1 88 ? -11.113 -11.847 8.701 1.00 92.75 88 PHE A N 1
ATOM 735 C CA . PHE A 1 88 ? -11.395 -13.158 9.302 1.00 92.75 88 PHE A CA 1
ATOM 736 C C . PHE A 1 88 ? -10.258 -14.153 9.085 1.00 92.75 88 PHE A C 1
ATOM 738 O O . PHE A 1 88 ? -10.085 -15.070 9.883 1.00 92.75 88 PHE A O 1
ATOM 745 N N . GLU A 1 89 ? -9.496 -13.982 8.006 1.00 95.25 89 GLU A N 1
ATOM 746 C CA . GLU A 1 89 ? -8.386 -14.855 7.653 1.00 95.25 89 GLU A CA 1
ATOM 747 C C . GLU A 1 89 ? -7.279 -14.048 6.980 1.00 95.25 89 GLU A C 1
ATOM 749 O O . GLU A 1 89 ? -7.527 -13.181 6.138 1.00 95.25 89 GLU A O 1
ATOM 754 N N . ILE A 1 90 ? -6.046 -14.365 7.366 1.00 96.81 90 ILE A N 1
ATOM 755 C CA . ILE A 1 90 ? -4.828 -13.825 6.778 1.00 96.81 90 ILE A CA 1
ATOM 756 C C . ILE A 1 90 ? -4.028 -15.013 6.261 1.00 96.81 90 ILE A C 1
ATOM 758 O O . ILE A 1 90 ? -3.635 -15.885 7.034 1.00 96.81 90 ILE A O 1
ATOM 762 N N . THR A 1 91 ? -3.771 -15.047 4.957 1.00 97.50 91 THR A N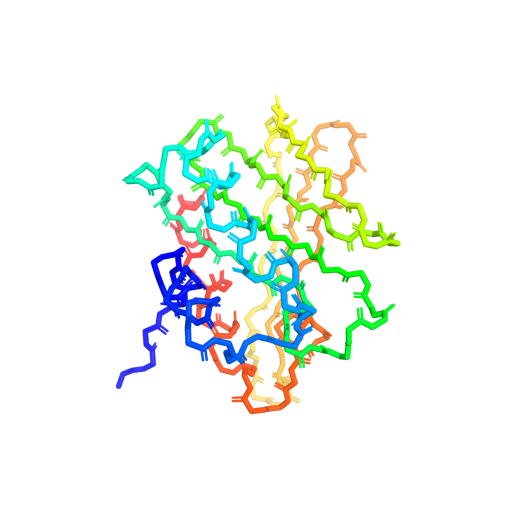 1
ATOM 763 C CA . THR A 1 91 ? -2.923 -16.071 4.340 1.00 97.50 91 THR A CA 1
ATOM 764 C C . THR A 1 91 ? -1.661 -15.417 3.809 1.00 97.50 91 THR A C 1
ATOM 766 O O . THR A 1 91 ? -1.735 -14.520 2.971 1.00 97.50 91 THR A O 1
ATOM 769 N N . PHE A 1 92 ? -0.499 -15.887 4.257 1.00 97.19 92 PHE A N 1
ATOM 770 C CA . PHE A 1 92 ? 0.791 -15.423 3.762 1.00 97.19 92 PHE A CA 1
ATOM 771 C C . PHE A 1 92 ? 1.582 -16.573 3.142 1.00 97.19 92 PHE A C 1
ATOM 773 O O . PHE A 1 92 ? 1.805 -17.607 3.772 1.00 97.19 92 PHE A O 1
ATOM 780 N N . ILE A 1 93 ? 2.009 -16.377 1.898 1.00 95.50 93 ILE A N 1
ATOM 781 C CA . ILE A 1 93 ? 2.891 -17.276 1.162 1.00 95.50 93 ILE A CA 1
ATOM 782 C C . ILE A 1 93 ? 4.229 -16.543 1.018 1.00 95.50 93 ILE A C 1
ATOM 784 O O . ILE A 1 93 ? 4.322 -15.603 0.220 1.00 95.50 93 ILE A O 1
ATOM 788 N N . PRO A 1 94 ? 5.262 -16.920 1.793 1.00 93.56 94 PRO A N 1
ATOM 789 C CA . PRO A 1 94 ? 6.564 -16.279 1.696 1.00 93.56 94 PRO A CA 1
ATOM 790 C C . PRO A 1 94 ? 7.216 -16.599 0.350 1.00 93.56 94 PRO A C 1
ATOM 792 O O . PRO A 1 94 ? 6.996 -17.672 -0.216 1.00 93.56 94 PRO A O 1
ATOM 795 N N . ALA A 1 95 ? 8.089 -15.706 -0.116 1.00 91.31 95 ALA A N 1
ATOM 796 C CA . ALA A 1 95 ? 8.955 -16.001 -1.249 1.00 91.31 95 ALA A CA 1
ATOM 797 C C . ALA A 1 95 ? 9.865 -17.195 -0.897 1.00 91.31 95 ALA A C 1
ATOM 799 O O . ALA A 1 95 ? 10.690 -17.114 0.014 1.00 91.31 95 ALA A O 1
ATOM 800 N N . GLN A 1 96 ? 9.690 -18.326 -1.582 1.00 82.00 96 GLN A N 1
ATOM 801 C CA . GLN A 1 96 ? 10.565 -19.496 -1.474 1.00 82.00 96 GLN A CA 1
ATOM 802 C C . GLN A 1 96 ? 11.624 -19.498 -2.580 1.00 82.00 96 GLN A C 1
ATOM 804 O O . GLN A 1 96 ? 11.447 -18.878 -3.628 1.00 82.00 96 GLN A O 1
ATOM 809 N N . ASN A 1 97 ? 12.712 -20.249 -2.376 1.00 57.34 97 ASN A N 1
ATOM 810 C CA . ASN A 1 97 ? 13.726 -20.490 -3.406 1.00 57.34 97 ASN A CA 1
ATOM 811 C C . ASN A 1 97 ? 13.059 -20.984 -4.706 1.00 57.34 97 ASN A C 1
ATOM 813 O O . ASN A 1 97 ? 12.607 -22.124 -4.779 1.00 57.34 97 ASN A O 1
ATOM 817 N N . GLY A 1 98 ? 12.998 -20.117 -5.722 1.00 55.88 98 GLY A N 1
ATOM 818 C CA . GLY A 1 98 ? 12.385 -20.391 -7.028 1.00 55.88 98 GLY A CA 1
ATOM 819 C C . GLY A 1 98 ? 11.077 -19.638 -7.308 1.00 55.88 98 GLY A C 1
ATOM 820 O O . GLY A 1 98 ? 10.784 -19.375 -8.471 1.00 55.88 98 GLY A O 1
ATOM 821 N N . THR A 1 99 ? 10.330 -19.216 -6.284 1.00 57.81 99 THR A N 1
ATOM 822 C CA . THR A 1 99 ? 9.214 -18.264 -6.422 1.00 57.81 99 THR A CA 1
ATOM 823 C C . THR A 1 99 ? 9.728 -16.876 -6.077 1.00 57.81 99 THR A C 1
ATOM 825 O O . THR A 1 99 ? 9.961 -16.564 -4.912 1.00 57.81 99 THR A O 1
ATOM 828 N N . ALA A 1 100 ? 9.928 -16.042 -7.094 1.00 84.50 100 ALA A N 1
ATOM 829 C CA . ALA A 1 100 ? 10.463 -14.699 -6.911 1.00 84.50 100 ALA A CA 1
ATOM 830 C C . ALA A 1 100 ? 9.483 -13.732 -6.222 1.00 84.50 100 ALA A C 1
ATOM 832 O O . ALA A 1 100 ? 9.832 -12.574 -6.075 1.00 84.50 100 ALA A O 1
ATOM 833 N N . SER A 1 101 ? 8.283 -14.148 -5.807 1.00 93.44 101 SER A N 1
ATOM 834 C CA . SER A 1 101 ? 7.304 -13.260 -5.177 1.00 93.44 101 SER A CA 1
ATOM 835 C C . SER A 1 101 ? 6.760 -13.810 -3.862 1.00 93.44 101 SER A C 1
ATOM 837 O O . SER A 1 101 ? 6.652 -15.021 -3.670 1.00 93.44 101 SER A O 1
ATOM 839 N N . ALA A 1 102 ? 6.408 -12.897 -2.960 1.00 95.75 102 ALA A N 1
ATOM 840 C CA . ALA A 1 102 ? 5.589 -13.176 -1.789 1.00 95.75 102 ALA A CA 1
ATOM 841 C C . ALA A 1 102 ? 4.138 -12.769 -2.069 1.00 95.75 102 ALA A C 1
ATOM 843 O O . ALA A 1 102 ? 3.886 -11.809 -2.802 1.00 95.75 102 ALA A O 1
ATOM 844 N N . VAL A 1 103 ? 3.188 -13.486 -1.469 1.00 97.38 103 VAL A N 1
ATOM 845 C CA . VAL A 1 103 ? 1.754 -13.210 -1.609 1.00 97.38 103 VAL A CA 1
ATOM 846 C C . VAL A 1 103 ? 1.117 -13.099 -0.232 1.00 97.38 103 VAL A C 1
ATOM 848 O O . VAL A 1 103 ? 1.286 -13.979 0.609 1.00 97.38 103 VAL A O 1
ATOM 851 N N . LEU A 1 104 ? 0.355 -12.031 -0.015 1.00 98.00 104 LEU A N 1
ATOM 852 C CA . LEU A 1 104 ? -0.468 -11.829 1.171 1.00 98.00 104 LEU A CA 1
ATOM 853 C C . LEU A 1 104 ? -1.925 -11.688 0.740 1.00 98.00 104 LEU A C 1
ATOM 855 O O . LEU A 1 104 ? -2.249 -10.868 -0.116 1.00 98.00 104 LEU A O 1
ATOM 859 N N . LYS A 1 105 ? -2.807 -12.463 1.359 1.00 98.06 105 LYS A N 1
ATOM 860 C CA . LYS A 1 105 ? -4.250 -12.387 1.160 1.00 98.06 105 LYS A CA 1
ATOM 861 C C . LYS A 1 105 ? -4.930 -12.025 2.474 1.00 98.06 105 LYS A C 1
ATOM 863 O O . LYS A 1 105 ? -4.717 -12.701 3.480 1.00 98.06 105 LYS A O 1
ATOM 868 N N . LEU A 1 106 ? -5.761 -10.987 2.437 1.00 97.06 106 LEU A N 1
ATOM 869 C CA . LEU A 1 106 ? -6.656 -10.600 3.525 1.00 97.06 106 LEU A CA 1
ATOM 870 C C . LEU A 1 106 ? -8.085 -10.925 3.109 1.00 97.06 106 LEU A C 1
ATOM 872 O O . LEU A 1 106 ? -8.581 -10.350 2.138 1.00 97.06 106 LEU A O 1
ATOM 876 N N . SER A 1 107 ? -8.732 -11.825 3.840 1.00 96.25 107 SER A N 1
ATOM 877 C CA . SER A 1 107 ? -10.112 -12.226 3.580 1.00 96.25 107 SER A CA 1
ATOM 878 C C . SER A 1 107 ? -11.036 -11.578 4.619 1.00 96.25 107 SER A C 1
ATOM 880 O O . SER A 1 107 ? -10.788 -11.654 5.828 1.00 96.25 107 SER A O 1
ATOM 882 N N . PHE A 1 108 ? -12.111 -10.932 4.164 1.00 94.06 108 PHE A N 1
ATOM 883 C CA . PHE A 1 108 ? -13.056 -10.181 5.004 1.00 94.06 108 PHE A CA 1
ATOM 884 C C . PHE A 1 108 ? -14.399 -10.906 5.154 1.00 94.06 108 PHE A C 1
ATOM 886 O O . PHE A 1 108 ? -14.775 -11.739 4.332 1.00 94.06 108 PHE A O 1
ATOM 893 N N . ASN A 1 109 ? -15.141 -10.626 6.232 1.00 89.81 109 ASN A N 1
ATOM 894 C CA . ASN A 1 109 ? -16.383 -11.351 6.560 1.00 89.81 109 ASN A CA 1
ATOM 895 C C . ASN A 1 109 ? -17.468 -11.283 5.465 1.00 89.81 109 ASN A C 1
ATOM 897 O O . ASN A 1 109 ? -18.325 -12.165 5.386 1.00 89.81 109 ASN A O 1
ATOM 901 N N . ASN A 1 110 ? -17.438 -10.266 4.602 1.00 87.94 110 ASN A N 1
ATOM 902 C CA . ASN A 1 110 ? -18.294 -10.166 3.416 1.00 87.94 110 ASN A CA 1
ATOM 903 C C . ASN A 1 110 ? -17.843 -11.042 2.233 1.00 87.94 110 ASN A C 1
ATOM 905 O O . ASN A 1 110 ? -18.465 -10.969 1.175 1.00 87.94 110 ASN A O 1
ATOM 909 N N . ARG A 1 111 ? -16.806 -11.873 2.403 1.00 83.56 111 ARG A N 1
ATOM 910 C CA . ARG A 1 111 ? -16.160 -12.685 1.358 1.00 83.56 111 ARG A CA 1
ATOM 911 C C . ARG A 1 111 ? -15.479 -11.866 0.259 1.00 83.56 111 ARG A C 1
ATOM 913 O O . ARG A 1 111 ? -15.236 -12.395 -0.823 1.00 83.56 111 ARG A O 1
ATOM 920 N N . GLU A 1 112 ? -15.194 -10.591 0.514 1.00 92.00 112 GLU A N 1
ATOM 921 C CA . GLU A 1 112 ? -14.241 -9.850 -0.306 1.00 92.00 112 GLU A CA 1
ATOM 922 C C . GLU A 1 112 ? -12.824 -10.206 0.136 1.00 92.00 112 GLU A C 1
ATOM 924 O O . GLU A 1 112 ? -12.560 -10.392 1.326 1.00 92.00 112 GLU A O 1
ATOM 929 N N . ASP A 1 113 ? -11.922 -10.271 -0.836 1.00 95.06 113 ASP A N 1
ATOM 930 C CA . ASP A 1 113 ? -10.512 -10.552 -0.620 1.00 95.06 113 ASP A CA 1
ATOM 931 C C . ASP A 1 113 ? -9.681 -9.389 -1.160 1.00 95.06 113 ASP A C 1
ATOM 933 O O . ASP A 1 113 ? -9.960 -8.860 -2.239 1.00 95.06 113 ASP A O 1
ATOM 937 N N . ILE A 1 114 ? -8.619 -9.030 -0.443 1.00 96.06 114 ILE A N 1
ATOM 938 C CA . ILE A 1 114 ? -7.548 -8.187 -0.976 1.00 96.06 114 ILE A CA 1
ATOM 939 C C . ILE A 1 114 ? -6.308 -9.058 -1.109 1.00 96.06 114 ILE A C 1
ATOM 941 O O . ILE A 1 114 ? -5.868 -9.677 -0.140 1.00 96.06 114 ILE A O 1
ATOM 945 N N . ILE A 1 115 ? -5.763 -9.111 -2.323 1.00 97.75 115 ILE A N 1
ATOM 946 C CA . ILE A 1 115 ? -4.578 -9.901 -2.648 1.00 97.75 115 ILE A CA 1
ATOM 947 C C . ILE A 1 115 ? -3.451 -8.949 -3.026 1.00 97.75 115 ILE A C 1
ATOM 949 O O . ILE A 1 115 ? -3.573 -8.139 -3.953 1.00 97.75 115 ILE A O 1
ATOM 953 N N . PHE A 1 116 ? -2.347 -9.090 -2.309 1.00 98.00 116 PHE A N 1
ATOM 954 C CA . PHE A 1 116 ? -1.093 -8.417 -2.572 1.00 98.00 116 PHE A CA 1
ATOM 955 C C . PHE A 1 116 ? -0.072 -9.433 -3.062 1.00 98.00 116 PHE A C 1
ATOM 957 O O . PHE A 1 116 ? 0.077 -10.504 -2.472 1.00 98.00 116 PHE A O 1
ATOM 964 N N . ASN A 1 117 ? 0.639 -9.093 -4.125 1.00 97.25 117 ASN A N 1
ATOM 965 C CA . ASN A 1 117 ? 1.676 -9.92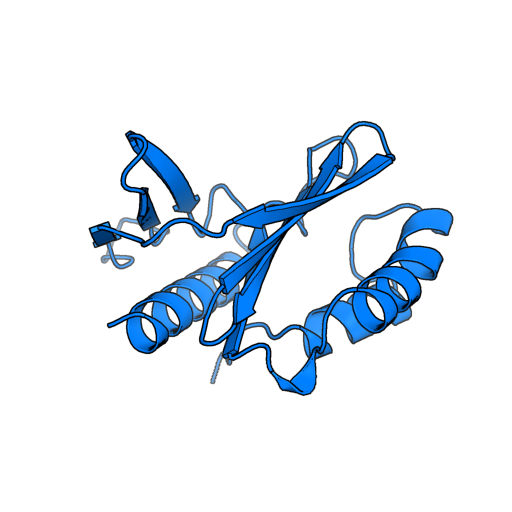4 -4.709 1.00 97.25 117 ASN A CA 1
ATOM 966 C C . ASN A 1 117 ? 2.883 -9.048 -5.017 1.00 97.25 117 ASN A C 1
ATOM 968 O O . ASN A 1 117 ? 2.803 -8.133 -5.834 1.00 97.25 117 ASN A O 1
ATOM 972 N N . SER A 1 118 ? 4.009 -9.348 -4.372 1.00 96.12 118 SER A N 1
ATOM 973 C CA . SER A 1 118 ? 5.169 -8.461 -4.384 1.00 96.12 118 SER A CA 1
ATOM 974 C C . SER A 1 118 ? 5.697 -8.169 -5.784 1.00 96.12 118 SER A C 1
ATOM 976 O O . SER A 1 118 ? 6.160 -7.060 -6.021 1.00 96.12 118 SER A O 1
ATOM 978 N N . LEU A 1 119 ? 5.620 -9.126 -6.713 1.00 94.62 119 LEU A N 1
ATOM 979 C CA . LEU A 1 119 ? 6.158 -8.971 -8.065 1.00 94.62 119 LEU A CA 1
ATOM 980 C C . LEU A 1 119 ? 5.107 -8.450 -9.047 1.00 94.62 119 LEU A C 1
ATOM 982 O O . LEU A 1 119 ? 5.419 -7.598 -9.881 1.00 94.62 119 LEU A O 1
ATOM 986 N N . GLU A 1 120 ? 3.868 -8.943 -8.952 1.00 95.06 120 GLU A N 1
ATOM 987 C CA . GLU A 1 120 ? 2.771 -8.468 -9.806 1.00 95.06 120 GLU A CA 1
ATOM 988 C C . GLU A 1 120 ? 2.472 -6.994 -9.542 1.00 95.06 120 GLU A C 1
ATOM 990 O O . GLU A 1 120 ? 2.334 -6.236 -10.499 1.00 95.06 120 GLU A O 1
ATOM 995 N N . ASP A 1 121 ? 2.489 -6.581 -8.273 1.00 96.25 121 ASP A N 1
ATOM 996 C CA . ASP A 1 121 ? 2.180 -5.216 -7.846 1.00 96.25 121 ASP A CA 1
ATOM 997 C C . ASP A 1 121 ? 3.354 -4.237 -8.034 1.00 96.25 121 ASP A C 1
ATOM 999 O O . ASP A 1 121 ? 3.215 -3.042 -7.767 1.00 96.25 121 ASP A O 1
ATOM 1003 N N . SER A 1 122 ? 4.529 -4.720 -8.454 1.00 93.75 122 SER A N 1
ATOM 1004 C CA . SER A 1 122 ? 5.745 -3.910 -8.582 1.00 93.75 122 SER A CA 1
ATOM 1005 C C . SER A 1 122 ? 6.521 -4.209 -9.875 1.00 93.75 122 SER A C 1
ATOM 1007 O O . SER A 1 122 ? 5.953 -4.242 -10.966 1.00 93.75 122 SER A O 1
ATOM 1009 N N . ASN A 1 123 ? 7.838 -4.372 -9.794 1.00 92.12 123 ASN A N 1
ATOM 1010 C CA . ASN A 1 123 ? 8.724 -4.806 -10.862 1.00 92.12 123 ASN A CA 1
ATOM 1011 C C . ASN A 1 123 ? 9.949 -5.526 -10.249 1.00 92.12 123 ASN A C 1
ATOM 1013 O O . ASN A 1 123 ? 10.145 -5.466 -9.033 1.00 92.12 123 ASN A O 1
ATOM 1017 N N . PRO A 1 124 ? 10.810 -6.181 -11.052 1.00 91.50 124 PRO A N 1
ATOM 1018 C CA . PRO A 1 124 ? 11.959 -6.919 -10.521 1.00 91.50 124 PRO A CA 1
ATOM 1019 C C . PRO A 1 124 ? 12.914 -6.097 -9.641 1.00 91.50 124 PRO A C 1
ATOM 1021 O O . PRO A 1 124 ? 13.538 -6.660 -8.751 1.00 91.50 124 PRO A O 1
ATOM 1024 N N . MET A 1 125 ? 13.021 -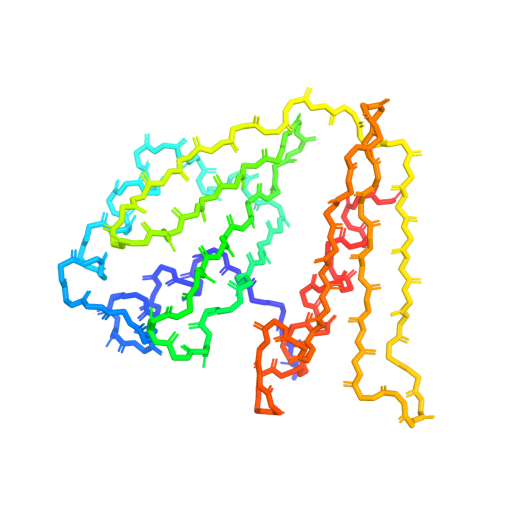4.782 -9.861 1.00 91.62 125 MET A N 1
ATOM 1025 C CA . MET A 1 125 ? 13.899 -3.902 -9.080 1.00 91.62 125 MET A CA 1
ATOM 1026 C C . MET A 1 125 ? 13.326 -3.578 -7.692 1.00 91.62 125 MET A C 1
ATOM 1028 O O . MET A 1 125 ? 14.087 -3.385 -6.751 1.00 91.62 125 MET A O 1
ATOM 1032 N N . TRP A 1 126 ? 11.998 -3.528 -7.563 1.00 93.25 126 TRP A N 1
ATOM 1033 C CA . TRP A 1 126 ? 11.290 -3.192 -6.320 1.00 93.25 126 TRP A CA 1
ATOM 1034 C C . TRP A 1 126 ? 10.747 -4.401 -5.562 1.00 93.25 126 TRP A C 1
ATOM 1036 O O . TRP A 1 126 ? 10.252 -4.263 -4.444 1.00 93.25 126 TRP A O 1
ATOM 1046 N N . ASN A 1 127 ? 10.836 -5.588 -6.151 1.00 93.50 127 ASN A N 1
ATOM 1047 C CA . ASN A 1 127 ? 10.225 -6.785 -5.605 1.00 93.50 127 ASN A CA 1
ATOM 1048 C C . ASN A 1 127 ? 10.707 -7.117 -4.182 1.00 93.50 127 ASN A C 1
ATOM 1050 O O . ASN A 1 127 ? 9.877 -7.424 -3.332 1.00 93.50 127 ASN A O 1
ATOM 1054 N N . ASP A 1 128 ? 12.001 -6.979 -3.882 1.00 93.00 128 ASP A N 1
ATOM 1055 C CA . ASP A 1 128 ? 12.526 -7.220 -2.527 1.00 93.00 128 ASP A CA 1
ATOM 1056 C C . ASP A 1 128 ? 11.922 -6.257 -1.494 1.00 93.00 128 ASP A C 1
ATOM 1058 O O . ASP A 1 128 ? 11.556 -6.668 -0.391 1.00 93.00 128 ASP A O 1
ATOM 1062 N N . THR A 1 129 ? 11.754 -4.984 -1.862 1.00 94.44 129 THR A N 1
ATOM 1063 C CA . THR A 1 129 ? 11.082 -3.979 -1.028 1.00 94.44 129 THR A CA 1
ATOM 1064 C C . THR A 1 129 ? 9.638 -4.388 -0.748 1.00 94.44 129 THR A C 1
ATOM 1066 O O . THR A 1 129 ? 9.197 -4.363 0.399 1.00 94.44 129 THR A O 1
ATOM 1069 N N . TYR A 1 130 ? 8.912 -4.847 -1.770 1.00 96.06 130 TYR A N 1
ATOM 1070 C CA . TYR A 1 130 ? 7.525 -5.284 -1.616 1.00 96.06 130 TYR A CA 1
ATOM 1071 C C . TYR A 1 130 ? 7.421 -6.577 -0.798 1.00 96.06 130 TYR A C 1
ATOM 1073 O O . TYR A 1 130 ? 6.517 -6.696 0.025 1.00 96.06 130 TYR A O 1
ATOM 1081 N N . ILE A 1 131 ? 8.355 -7.524 -0.953 1.00 95.44 131 ILE A N 1
ATOM 1082 C CA . ILE A 1 131 ? 8.446 -8.718 -0.097 1.00 95.44 131 ILE A CA 1
ATOM 1083 C C . ILE A 1 131 ? 8.585 -8.298 1.372 1.00 95.44 131 ILE A C 1
ATOM 1085 O O . ILE A 1 131 ? 7.906 -8.852 2.238 1.00 95.44 131 ILE A O 1
ATOM 1089 N N . ASN A 1 132 ? 9.433 -7.312 1.669 1.00 94.69 132 ASN A N 1
ATOM 1090 C CA . ASN A 1 132 ? 9.623 -6.826 3.035 1.00 94.69 132 ASN A CA 1
ATOM 1091 C C . ASN A 1 132 ? 8.376 -6.130 3.585 1.00 94.69 132 ASN A C 1
ATOM 1093 O O . ASN A 1 132 ? 7.982 -6.434 4.710 1.00 94.69 132 ASN A O 1
ATOM 1097 N N . SER A 1 133 ? 7.708 -5.290 2.789 1.00 96.44 133 SER A N 1
ATOM 1098 C CA . SER A 1 133 ? 6.428 -4.687 3.180 1.00 96.44 133 SER A CA 1
ATOM 1099 C C . SER A 1 133 ? 5.365 -5.753 3.473 1.00 96.44 133 SER A C 1
ATOM 1101 O O . SER A 1 133 ? 4.699 -5.675 4.500 1.00 96.44 133 SER A O 1
ATOM 1103 N N . LEU A 1 134 ? 5.234 -6.804 2.652 1.00 97.19 134 LEU A N 1
ATOM 1104 C CA . LEU A 1 134 ? 4.277 -7.889 2.925 1.00 97.19 134 LEU A CA 1
ATOM 1105 C C . LEU A 1 134 ? 4.612 -8.672 4.198 1.00 97.19 134 LEU A C 1
ATOM 1107 O O . LEU A 1 134 ? 3.709 -8.999 4.970 1.00 97.19 134 LEU A O 1
ATOM 1111 N N . ASN A 1 135 ? 5.896 -8.943 4.442 1.00 95.50 135 ASN A N 1
ATOM 1112 C CA . ASN A 1 135 ? 6.349 -9.570 5.683 1.00 95.50 135 ASN A CA 1
ATOM 1113 C C . ASN A 1 135 ? 6.016 -8.712 6.912 1.00 95.50 135 ASN A C 1
ATOM 1115 O O . ASN A 1 135 ? 5.622 -9.250 7.946 1.00 95.50 135 ASN A O 1
ATOM 1119 N N . GLU A 1 136 ? 6.198 -7.394 6.827 1.00 95.44 136 GLU A N 1
ATOM 1120 C CA . GLU A 1 136 ? 5.877 -6.473 7.918 1.00 95.44 136 GLU A CA 1
ATOM 1121 C C . GLU A 1 136 ? 4.371 -6.374 8.162 1.00 95.44 136 GLU A C 1
ATOM 1123 O O . GLU A 1 136 ? 3.937 -6.453 9.312 1.00 95.44 136 GLU A O 1
ATOM 1128 N N . ILE A 1 137 ? 3.568 -6.268 7.100 1.00 96.50 137 ILE A N 1
ATOM 1129 C CA . ILE A 1 137 ? 2.106 -6.240 7.210 1.00 96.50 137 ILE A CA 1
ATOM 1130 C C . ILE A 1 137 ? 1.617 -7.524 7.877 1.00 96.50 137 ILE A C 1
ATOM 1132 O O . ILE A 1 137 ? 0.839 -7.456 8.823 1.00 96.50 137 ILE A O 1
ATOM 1136 N N . TYR A 1 138 ? 2.112 -8.688 7.443 1.00 96.31 138 TYR A N 1
ATOM 1137 C CA . TYR A 1 138 ? 1.750 -9.961 8.060 1.00 96.31 138 TYR A CA 1
ATOM 1138 C C . TYR A 1 138 ? 2.082 -9.978 9.559 1.00 96.31 138 TYR A C 1
ATOM 1140 O O . TYR A 1 138 ? 1.193 -10.219 10.367 1.00 96.31 138 TYR A O 1
ATOM 1148 N N . LYS A 1 139 ? 3.320 -9.625 9.939 1.00 94.50 139 LYS A N 1
ATOM 1149 C CA . LYS A 1 139 ? 3.748 -9.556 11.351 1.00 94.50 139 LYS A CA 1
ATOM 1150 C C . LYS A 1 139 ? 2.944 -8.566 12.189 1.00 94.50 139 LYS A C 1
ATOM 1152 O O . LYS A 1 139 ? 2.809 -8.760 13.387 1.00 94.50 139 LYS A O 1
ATOM 1157 N N . THR A 1 140 ? 2.480 -7.480 11.585 1.00 92.94 140 THR A N 1
ATOM 1158 C CA . THR A 1 140 ? 1.716 -6.441 12.280 1.00 92.94 140 THR A CA 1
ATOM 1159 C C . THR A 1 140 ? 0.270 -6.868 12.535 1.00 92.94 140 THR A C 1
ATOM 1161 O O . THR A 1 140 ? -0.340 -6.426 13.508 1.00 92.94 140 THR A O 1
ATOM 1164 N N . LEU A 1 141 ? -0.287 -7.719 11.670 1.00 92.25 141 LEU A N 1
ATOM 1165 C CA . LEU A 1 141 ? -1.675 -8.173 11.756 1.00 92.25 141 LEU A CA 1
ATOM 1166 C C . LEU A 1 141 ? -1.858 -9.488 12.538 1.00 92.25 141 LEU A C 1
ATOM 1168 O O . LEU A 1 141 ? -3.003 -9.838 12.832 1.00 92.25 141 LEU A O 1
ATOM 1172 N N . THR A 1 142 ? -0.778 -10.209 12.862 1.00 89.00 142 THR A N 1
ATOM 1173 C CA . THR A 1 142 ? -0.795 -11.497 13.592 1.00 89.00 142 THR A CA 1
ATOM 1174 C C . THR A 1 142 ? -0.066 -11.419 14.922 1.00 89.00 142 THR A C 1
ATOM 1176 O O . THR A 1 142 ? -0.628 -11.895 15.932 1.00 89.00 142 THR A O 1
#

Secondary structure (DSSP, 8-state):
--PPPPHHHHHHHHHHT-SS--HHHHHHHHHHHHHH--GGGEEEEEEETTTS-TTS-EEEEEEESS-EEEEEEETTEEEEEEE-SPEEEEEEE---TT----EEEEEETTS-EEEEETTTTS-TTTHHHHHHHHHHHHHHH-

pLDDT: mean 91.67, std 8.71, range [39.25, 98.19]

Organism: NCBI:txid1071718

Sequence (142 aa):
MNESYTVEDFLDDLRKRDVPLPLSLTKMLPIQIEKSIDTEKVIAFYAKNMVKDFDEDKQFYFFLRDKLIELSIVNKQMQFKNINQPIFEITFIPAQNGTASAVLKLSFNNREDIIFNSLEDSNPMWNDTYINSLNEIYKTLT

InterPro domains:
  IPR025020 Protein of unknown function DUF3908 [PF13048] (32-127)

Foldseek 3Di:
DLAAQAVVNVLVCLVVVVWQEDPVCSVVVNVVCVVPDPRVQFQAKDWFQRAPHHQDKIWIWGDGPQWIWIWIQHPNDTDIDIPRFDFPDWDWDAQDDPRLWIKIWTAGPVRDIDIDILPNRHHSVCSVNSSNRRVSVVVVVD